Protein AF-A0A3D2D5P1-F1 (afdb_monomer_lite)

Structure (mmCIF, N/CA/C/O backbone):
data_AF-A0A3D2D5P1-F1
#
_entry.id   AF-A0A3D2D5P1-F1
#
loop_
_atom_site.group_PDB
_atom_site.id
_atom_site.type_symbol
_atom_site.label_atom_id
_atom_site.label_alt_id
_atom_site.label_comp_id
_atom_site.label_asym_id
_atom_site.label_entity_id
_atom_site.label_seq_id
_atom_site.pdbx_PDB_ins_code
_atom_site.Cartn_x
_atom_site.Cartn_y
_atom_site.Cartn_z
_atom_site.occupancy
_atom_site.B_iso_or_equiv
_atom_site.auth_seq_id
_atom_site.auth_comp_id
_atom_site.auth_asym_id
_atom_site.auth_atom_id
_atom_site.pdbx_PDB_model_num
ATOM 1 N N . MET A 1 1 ? 39.508 -4.235 -35.852 1.00 52.03 1 MET A N 1
ATOM 2 C CA . MET A 1 1 ? 39.011 -5.220 -34.863 1.00 52.03 1 MET A CA 1
ATOM 3 C C . MET A 1 1 ? 38.770 -4.586 -33.478 1.00 52.03 1 MET A C 1
ATOM 5 O O . MET A 1 1 ? 39.157 -5.159 -32.472 1.00 52.03 1 MET A O 1
ATOM 9 N N . GLY A 1 2 ? 38.170 -3.384 -33.402 1.00 55.66 2 GLY A N 1
ATOM 10 C CA . GLY A 1 2 ? 38.110 -2.603 -32.146 1.00 55.66 2 GLY A CA 1
ATOM 11 C C . GLY A 1 2 ? 36.780 -1.908 -31.830 1.00 55.66 2 GLY A C 1
ATOM 12 O O . GLY A 1 2 ? 36.658 -1.334 -30.755 1.00 55.66 2 GLY A O 1
ATOM 13 N N . LYS A 1 3 ? 35.783 -1.962 -32.726 1.00 51.25 3 LYS A N 1
ATOM 14 C CA . LYS A 1 3 ? 34.475 -1.311 -32.514 1.00 51.25 3 LYS A CA 1
ATOM 15 C C . LYS A 1 3 ? 33.443 -2.251 -31.872 1.00 51.25 3 LYS A C 1
ATOM 17 O O . LYS A 1 3 ? 32.790 -1.859 -30.915 1.00 51.25 3 LYS A O 1
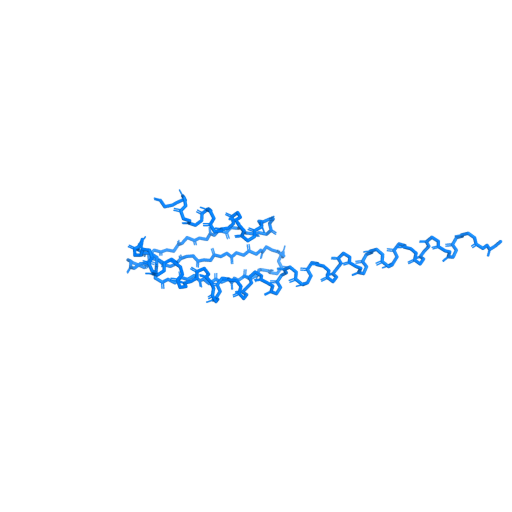ATOM 22 N N . GLU A 1 4 ? 33.405 -3.519 -32.280 1.00 51.34 4 GLU A N 1
ATOM 23 C CA . GLU A 1 4 ? 32.447 -4.518 -31.763 1.00 51.34 4 GLU A CA 1
ATOM 24 C C . GLU A 1 4 ? 32.639 -4.830 -30.268 1.00 51.34 4 GLU A C 1
ATOM 26 O O . GLU A 1 4 ? 31.676 -5.038 -29.533 1.00 51.34 4 GLU A O 1
ATOM 31 N N . LYS A 1 5 ? 33.885 -4.774 -29.772 1.00 52.34 5 LYS A N 1
ATOM 32 C CA . LYS A 1 5 ? 34.184 -5.008 -28.350 1.00 52.34 5 LYS A CA 1
ATOM 33 C C . LYS A 1 5 ? 33.723 -3.851 -27.449 1.00 52.34 5 LYS A C 1
ATOM 35 O O . LYS A 1 5 ? 33.412 -4.085 -26.288 1.00 52.34 5 LYS A O 1
ATOM 40 N N . GLN A 1 6 ? 33.659 -2.617 -27.962 1.00 48.97 6 GLN A N 1
ATOM 41 C CA . GLN A 1 6 ? 33.205 -1.449 -27.191 1.00 48.97 6 GLN A CA 1
ATOM 42 C C . GLN A 1 6 ? 31.675 -1.362 -27.099 1.00 48.97 6 GLN A C 1
ATOM 44 O O . GLN A 1 6 ? 31.155 -0.924 -26.070 1.00 48.97 6 GLN A O 1
ATOM 49 N N . GLU A 1 7 ? 30.947 -1.815 -28.123 1.00 54.31 7 GLU A N 1
ATOM 50 C CA . GLU A 1 7 ? 29.477 -1.828 -28.099 1.00 54.31 7 GLU A CA 1
ATOM 51 C C . GLU A 1 7 ? 28.919 -2.903 -27.160 1.00 54.31 7 GLU A C 1
ATOM 53 O O . GLU A 1 7 ? 28.023 -2.609 -26.367 1.00 54.31 7 GLU A O 1
ATOM 58 N N . GLY A 1 8 ? 29.527 -4.096 -27.127 1.00 51.28 8 GLY A N 1
ATOM 59 C CA . GLY A 1 8 ? 29.146 -5.157 -26.183 1.00 51.28 8 GLY A CA 1
ATOM 60 C C . GLY A 1 8 ? 29.335 -4.776 -24.706 1.00 51.28 8 GLY A C 1
ATOM 61 O O . GLY A 1 8 ? 28.552 -5.196 -23.854 1.00 51.28 8 GLY A O 1
ATOM 62 N N . ILE A 1 9 ? 30.327 -3.930 -24.397 1.00 56.19 9 ILE A N 1
ATOM 63 C CA . ILE A 1 9 ? 30.569 -3.414 -23.038 1.00 56.19 9 ILE A CA 1
ATOM 64 C C . ILE A 1 9 ? 29.549 -2.321 -22.679 1.00 56.19 9 ILE A C 1
ATOM 66 O O . ILE A 1 9 ? 29.011 -2.326 -21.572 1.00 56.19 9 ILE A O 1
ATOM 70 N N . LYS A 1 10 ? 29.221 -1.409 -23.608 1.00 54.16 10 LYS A N 1
ATOM 71 C CA . LYS A 1 10 ? 28.177 -0.386 -23.393 1.00 54.16 10 LYS A CA 1
ATOM 72 C C . LYS A 1 10 ? 26.798 -1.006 -23.143 1.00 54.16 10 LYS A C 1
ATOM 74 O O . LYS A 1 10 ? 26.077 -0.530 -22.268 1.00 54.16 10 LYS A O 1
ATOM 79 N N . MET A 1 11 ? 26.452 -2.074 -23.863 1.00 55.00 11 MET A N 1
ATOM 80 C CA . MET A 1 11 ? 25.162 -2.757 -23.721 1.00 55.00 11 MET A CA 1
ATOM 81 C C . MET A 1 11 ? 25.027 -3.451 -22.353 1.00 55.00 11 MET A C 1
ATOM 83 O O . MET A 1 11 ? 24.020 -3.265 -21.671 1.00 55.00 11 MET A O 1
ATOM 87 N N . GLN A 1 12 ? 26.081 -4.136 -21.890 1.00 50.78 12 GLN A N 1
ATOM 88 C CA . GLN A 1 12 ? 26.113 -4.767 -20.561 1.00 50.78 12 GLN A CA 1
ATOM 89 C C . GLN A 1 12 ? 26.060 -3.744 -19.417 1.00 50.78 12 GLN A C 1
ATOM 91 O O . GLN A 1 12 ? 25.341 -3.944 -18.437 1.00 50.78 12 GLN A O 1
ATOM 96 N N . VAL A 1 13 ? 26.771 -2.618 -19.535 1.00 58.38 13 VAL A N 1
ATOM 97 C CA . VAL A 1 13 ? 26.765 -1.562 -18.507 1.00 58.38 13 VAL A CA 1
ATOM 98 C C . VAL A 1 13 ? 25.386 -0.905 -18.383 1.00 58.38 13 VAL A C 1
ATOM 100 O O . VAL A 1 13 ? 24.957 -0.613 -17.265 1.00 58.38 13 VAL A O 1
ATOM 103 N N . ASN A 1 14 ? 24.660 -0.712 -19.487 1.00 58.81 14 ASN A N 1
ATOM 104 C CA . ASN A 1 14 ? 23.310 -0.144 -19.451 1.00 58.81 14 ASN A CA 1
ATOM 105 C C . ASN A 1 14 ? 22.295 -1.109 -18.822 1.00 58.81 14 ASN A C 1
ATOM 107 O O . ASN A 1 14 ? 21.598 -0.712 -17.889 1.00 58.81 14 ASN A O 1
ATOM 111 N N . GLN A 1 15 ? 22.300 -2.387 -19.219 1.00 56.94 15 GLN A N 1
ATOM 112 C CA . GLN A 1 15 ? 21.441 -3.415 -18.611 1.00 56.94 15 GLN A CA 1
ATOM 113 C C . GLN A 1 15 ? 21.695 -3.565 -17.103 1.00 56.94 15 GLN A C 1
ATOM 115 O O . GLN A 1 15 ? 20.764 -3.719 -16.308 1.00 56.94 15 GLN A O 1
ATOM 120 N N . THR A 1 16 ? 22.960 -3.462 -16.691 1.00 56.81 16 THR A N 1
ATOM 121 C CA . THR A 1 16 ? 23.353 -3.540 -15.281 1.00 56.81 16 THR A CA 1
ATOM 122 C C . THR A 1 16 ? 22.845 -2.322 -14.503 1.00 56.81 16 THR A C 1
ATOM 124 O O . THR A 1 16 ? 22.204 -2.480 -13.465 1.00 56.81 16 THR A O 1
ATOM 127 N N . LYS A 1 17 ? 23.025 -1.100 -15.024 1.00 55.53 17 LYS A N 1
ATOM 128 C CA . LYS A 1 17 ? 22.517 0.138 -14.400 1.00 55.53 17 LYS A CA 1
ATOM 129 C C . LYS A 1 17 ? 20.994 0.161 -14.284 1.00 55.53 17 LYS A C 1
ATOM 131 O O . LYS A 1 17 ? 20.471 0.547 -13.238 1.00 55.53 17 LYS A O 1
ATOM 136 N N . GLU A 1 18 ? 20.282 -0.284 -15.316 1.00 57.09 18 GLU A N 1
ATOM 137 C CA . GLU A 1 18 ? 18.824 -0.400 -15.277 1.00 57.09 18 GLU A CA 1
ATOM 138 C C . GLU A 1 18 ? 18.376 -1.395 -14.204 1.00 57.09 18 GLU A C 1
ATOM 140 O O . GLU A 1 18 ? 17.480 -1.078 -13.421 1.00 57.09 18 GLU A O 1
ATOM 145 N N . THR A 1 19 ? 19.058 -2.536 -14.085 1.00 54.75 19 THR A N 1
ATOM 146 C CA . THR A 1 19 ? 18.775 -3.558 -13.066 1.00 54.75 19 THR A CA 1
ATOM 147 C C . THR A 1 19 ? 18.999 -3.032 -11.648 1.00 54.75 19 THR A C 1
ATOM 149 O O . THR A 1 19 ? 18.095 -3.144 -10.819 1.00 54.75 19 THR A O 1
ATOM 152 N N . PHE A 1 20 ? 20.131 -2.375 -11.369 1.00 56.84 20 PHE A N 1
ATOM 153 C CA . PHE A 1 20 ? 20.388 -1.750 -10.063 1.00 56.84 20 PHE A CA 1
ATOM 154 C C . PHE A 1 20 ? 19.391 -0.631 -9.745 1.00 56.84 20 PHE A C 1
ATOM 156 O O . PHE A 1 20 ? 18.895 -0.557 -8.623 1.00 56.84 20 PHE A O 1
ATOM 163 N N . SER A 1 21 ? 19.022 0.196 -10.729 1.00 58.22 21 SER A N 1
ATOM 164 C CA . SER A 1 21 ? 17.999 1.233 -10.538 1.00 58.22 21 SER A CA 1
ATOM 165 C C . SER A 1 21 ? 16.621 0.637 -10.219 1.00 58.22 21 SER A C 1
ATOM 167 O O . SER A 1 21 ? 15.884 1.174 -9.391 1.00 58.22 21 SER A O 1
ATOM 169 N N . ARG A 1 22 ? 16.284 -0.508 -10.829 1.00 55.69 22 ARG A N 1
ATOM 170 C CA . ARG A 1 22 ? 15.049 -1.253 -10.562 1.00 55.69 22 ARG A CA 1
ATOM 171 C C . ARG A 1 22 ? 15.065 -1.849 -9.164 1.00 55.69 22 ARG A C 1
ATOM 173 O O . ARG A 1 22 ? 14.064 -1.746 -8.469 1.00 55.69 22 ARG A O 1
ATOM 180 N N . LEU A 1 23 ? 16.180 -2.447 -8.747 1.00 52.44 23 LEU A N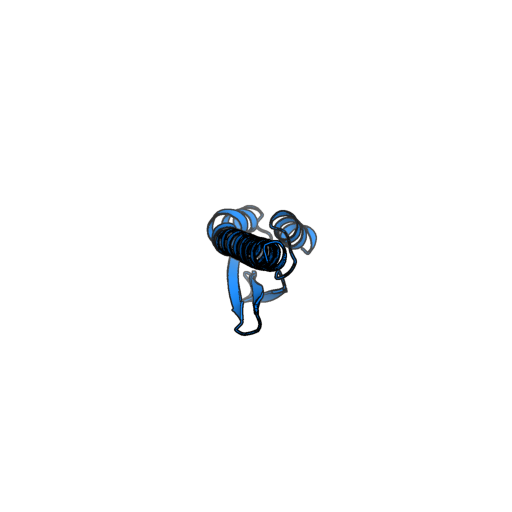 1
ATOM 181 C CA . LEU A 1 23 ? 16.346 -3.014 -7.406 1.00 52.44 23 LEU A CA 1
ATOM 182 C C . LEU A 1 23 ? 16.262 -1.928 -6.325 1.00 52.44 23 LEU A C 1
ATOM 184 O O . LEU A 1 23 ? 15.480 -2.073 -5.390 1.00 52.44 23 LEU A O 1
ATOM 188 N N . ALA A 1 24 ? 16.932 -0.790 -6.524 1.00 53.47 24 ALA A N 1
ATOM 189 C CA . ALA A 1 24 ? 16.848 0.353 -5.618 1.00 53.47 24 ALA A CA 1
ATOM 190 C C . ALA A 1 24 ? 15.424 0.938 -5.538 1.00 53.47 24 ALA A C 1
ATOM 192 O O . ALA A 1 24 ? 14.949 1.270 -4.455 1.00 53.47 24 ALA A O 1
ATOM 193 N N . LYS A 1 25 ? 14.690 1.035 -6.658 1.00 57.56 25 LYS A N 1
ATOM 194 C CA . LYS A 1 25 ? 13.268 1.439 -6.641 1.00 57.56 25 LYS A CA 1
ATOM 195 C C . LYS A 1 25 ? 12.373 0.425 -5.914 1.00 57.56 25 LYS A C 1
ATOM 197 O O . LYS A 1 25 ? 11.435 0.834 -5.238 1.00 57.56 25 LYS A O 1
ATOM 202 N N . ARG A 1 26 ? 12.664 -0.874 -6.034 1.00 57.97 26 ARG A N 1
ATOM 203 C CA . ARG A 1 26 ? 11.893 -1.967 -5.413 1.00 57.97 26 ARG A CA 1
ATOM 204 C C . ARG A 1 26 ? 12.057 -2.010 -3.895 1.00 57.97 26 ARG A C 1
ATOM 206 O O . ARG A 1 26 ? 11.055 -2.067 -3.189 1.00 57.97 26 ARG A O 1
ATOM 213 N N . GLU A 1 27 ? 13.286 -1.915 -3.383 1.00 60.00 27 GLU A N 1
ATOM 214 C CA . GLU A 1 27 ? 13.517 -1.835 -1.929 1.00 60.00 27 GLU A CA 1
ATOM 215 C C . GLU A 1 27 ? 12.867 -0.589 -1.316 1.00 60.00 27 GLU A C 1
ATOM 217 O O . GLU A 1 27 ? 12.329 -0.645 -0.209 1.00 60.00 27 GLU A O 1
ATOM 222 N N . ASN A 1 28 ? 12.808 0.509 -2.076 1.00 76.69 28 ASN A N 1
ATOM 223 C CA . ASN A 1 28 ? 12.108 1.713 -1.647 1.00 76.69 28 ASN A CA 1
ATOM 224 C C . ASN A 1 28 ? 10.595 1.514 -1.500 1.00 76.69 28 ASN A C 1
ATOM 226 O O . ASN A 1 28 ? 10.030 2.077 -0.574 1.00 76.69 28 ASN A O 1
ATOM 230 N N . LYS A 1 29 ? 9.921 0.720 -2.345 1.00 81.88 29 LYS A N 1
ATOM 231 C CA . LYS A 1 29 ? 8.453 0.559 -2.276 1.00 81.88 29 LYS A CA 1
ATOM 232 C C . LYS A 1 29 ? 7.991 -0.178 -1.027 1.00 81.88 29 LYS A C 1
ATOM 234 O O . LYS A 1 29 ? 7.108 0.315 -0.331 1.00 81.88 29 LYS A O 1
ATOM 239 N N . LYS A 1 30 ? 8.602 -1.322 -0.707 1.00 86.75 30 LYS A N 1
ATOM 240 C CA . LYS A 1 30 ? 8.255 -2.063 0.515 1.00 86.75 30 LYS A CA 1
ATOM 241 C C . LYS A 1 30 ? 8.472 -1.196 1.755 1.00 86.75 30 LYS A C 1
ATOM 243 O O . LYS A 1 30 ? 7.564 -1.027 2.565 1.00 86.75 30 LYS A O 1
ATOM 248 N N . LEU A 1 31 ? 9.659 -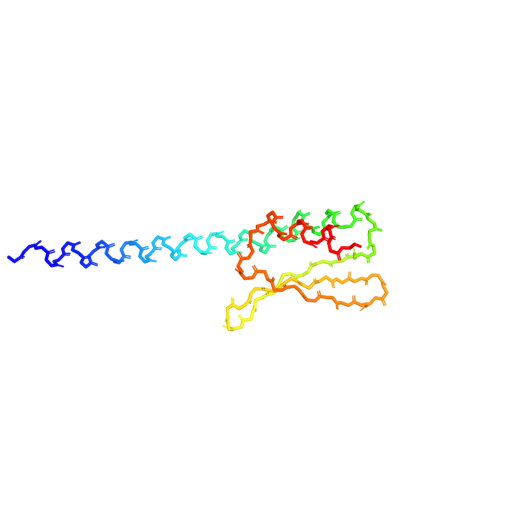0.598 1.855 1.00 87.81 31 LEU A N 1
ATOM 249 C CA . LEU A 1 31 ? 10.021 0.260 2.978 1.00 87.81 31 LEU A CA 1
ATOM 250 C C . LEU A 1 31 ? 9.129 1.507 3.045 1.00 87.81 31 LEU A C 1
ATOM 252 O O . LEU A 1 31 ? 8.773 1.947 4.136 1.00 87.81 31 LEU A O 1
ATOM 256 N N . PHE A 1 32 ? 8.724 2.042 1.893 1.00 87.50 32 PHE A N 1
ATOM 257 C CA . PHE A 1 32 ? 7.778 3.144 1.805 1.00 87.50 32 PHE A CA 1
ATOM 258 C C . PHE A 1 32 ? 6.415 2.778 2.395 1.00 87.50 32 PHE A C 1
ATOM 260 O O . PHE A 1 32 ? 5.881 3.518 3.223 1.00 87.50 32 PHE A O 1
ATOM 267 N N . VAL A 1 33 ? 5.872 1.623 2.004 1.00 89.12 33 VAL A N 1
ATOM 268 C CA . VAL A 1 33 ? 4.575 1.150 2.497 1.00 89.12 33 VAL A CA 1
ATOM 269 C C . VAL A 1 33 ? 4.613 0.962 4.013 1.00 89.12 33 VAL A C 1
ATOM 271 O O . VAL A 1 33 ? 3.748 1.474 4.721 1.00 89.12 33 VAL A O 1
ATOM 274 N N . GLU A 1 34 ? 5.647 0.292 4.521 1.00 88.62 34 GLU A N 1
ATOM 275 C CA . GLU A 1 34 ? 5.763 -0.034 5.945 1.00 88.62 34 GLU A CA 1
ATOM 276 C C . GLU A 1 34 ? 6.044 1.195 6.822 1.00 88.62 34 GLU A C 1
ATOM 278 O O . GLU A 1 34 ? 5.439 1.333 7.886 1.00 88.62 34 GLU A O 1
ATOM 283 N N . LYS A 1 35 ? 6.946 2.093 6.398 1.00 87.38 35 LYS A N 1
ATOM 284 C CA . LYS A 1 35 ? 7.399 3.222 7.231 1.00 87.38 35 LYS A CA 1
ATOM 285 C C . LYS A 1 35 ? 6.620 4.517 7.038 1.00 87.38 35 LYS A C 1
ATOM 287 O O . LYS A 1 35 ? 6.639 5.343 7.945 1.00 87.38 35 LYS A O 1
ATOM 292 N N . TYR A 1 36 ? 5.976 4.718 5.889 1.00 87.81 36 TYR A N 1
ATOM 293 C CA . TYR A 1 36 ? 5.332 5.993 5.559 1.00 87.81 36 TYR A CA 1
ATOM 294 C C . TYR A 1 36 ? 3.850 5.832 5.228 1.00 87.81 36 TYR A C 1
ATOM 296 O O . TYR A 1 36 ? 3.027 6.516 5.831 1.00 87.81 36 TYR A O 1
ATOM 304 N N . LEU A 1 37 ? 3.483 4.917 4.324 1.00 87.12 37 LEU A N 1
ATOM 305 C CA . LEU A 1 37 ? 2.083 4.775 3.910 1.00 87.12 37 LEU A CA 1
ATOM 306 C C . LEU A 1 37 ? 1.201 4.270 5.056 1.00 87.12 37 LEU A C 1
ATOM 308 O O . LEU A 1 37 ? 0.161 4.859 5.322 1.00 87.12 37 LEU A O 1
ATOM 312 N N . LYS A 1 38 ? 1.632 3.216 5.760 1.00 88.81 38 LYS A N 1
ATOM 313 C CA . LYS A 1 38 ? 0.900 2.629 6.889 1.00 88.81 38 LYS A CA 1
ATOM 314 C C . LYS A 1 38 ? 0.590 3.627 8.021 1.00 88.81 38 LYS A C 1
ATOM 316 O O . LYS A 1 38 ? -0.565 3.688 8.438 1.00 88.81 38 LYS A O 1
ATOM 321 N N . PRO A 1 39 ? 1.549 4.410 8.549 1.00 88.06 39 PRO A N 1
ATOM 322 C CA . PRO A 1 39 ? 1.211 5.413 9.556 1.00 88.06 39 PRO A CA 1
ATOM 323 C C . PRO A 1 39 ? 0.332 6.538 8.994 1.00 88.06 39 PRO A C 1
ATOM 325 O O . PRO A 1 39 ? -0.528 7.030 9.715 1.00 88.06 39 PRO A O 1
ATOM 328 N N . LEU A 1 40 ? 0.492 6.913 7.719 1.00 86.88 40 LEU A N 1
ATOM 329 C CA . LEU A 1 40 ? -0.325 7.956 7.093 1.00 86.88 40 LEU A CA 1
ATOM 330 C C . LEU A 1 40 ? -1.803 7.555 6.999 1.00 86.88 40 LEU A C 1
ATOM 332 O O . LEU A 1 40 ? -2.661 8.316 7.431 1.00 86.88 40 LEU A O 1
ATOM 336 N N . ILE A 1 41 ? -2.104 6.360 6.485 1.00 85.75 41 ILE A N 1
ATOM 337 C CA . ILE A 1 41 ? -3.491 5.867 6.392 1.00 85.75 41 ILE A CA 1
ATOM 338 C C . ILE A 1 41 ? -4.128 5.696 7.774 1.00 85.75 41 ILE A C 1
ATOM 340 O O . ILE A 1 41 ? -5.296 6.023 7.946 1.00 85.75 41 ILE A O 1
ATOM 344 N N . CYS A 1 42 ? -3.345 5.264 8.770 1.00 83.62 42 CYS A N 1
ATOM 345 C CA . CYS A 1 42 ? -3.818 5.131 10.144 1.00 83.62 42 CYS A CA 1
ATOM 346 C C . CYS A 1 42 ? -4.128 6.497 10.774 1.00 83.62 42 CYS A C 1
ATOM 348 O O . CYS A 1 42 ? -5.090 6.620 11.522 1.00 83.62 42 CYS A O 1
ATOM 350 N N . ALA A 1 43 ? -3.329 7.526 10.474 1.00 85.50 43 ALA A N 1
ATOM 351 C CA . ALA A 1 43 ? -3.543 8.882 10.979 1.00 85.50 43 ALA A CA 1
ATOM 352 C C . ALA A 1 43 ? -4.750 9.582 10.337 1.00 85.50 43 ALA A C 1
ATOM 354 O O . ALA A 1 43 ? -5.339 10.466 10.952 1.00 85.50 43 ALA A O 1
ATOM 355 N N . LEU A 1 44 ? -5.105 9.209 9.106 1.00 82.19 44 LEU A N 1
ATOM 356 C CA . LEU A 1 44 ? -6.257 9.761 8.393 1.00 82.19 44 LEU A CA 1
ATOM 357 C C . LEU A 1 44 ? -7.601 9.175 8.871 1.00 82.19 44 LEU A C 1
ATOM 359 O O . LEU A 1 44 ? -8.636 9.727 8.519 1.00 82.19 44 LEU A O 1
ATOM 363 N N . ASP A 1 45 ? -7.588 8.086 9.652 1.00 78.94 45 ASP A N 1
ATOM 364 C CA . ASP A 1 45 ? -8.776 7.399 10.196 1.00 78.94 45 ASP A CA 1
ATOM 365 C C . ASP A 1 45 ? -9.842 7.035 9.141 1.00 78.94 45 ASP A C 1
ATOM 367 O O . ASP A 1 45 ? -11.047 7.027 9.371 1.00 78.94 45 ASP A O 1
ATOM 371 N N . ILE A 1 46 ? -9.384 6.702 7.937 1.00 78.25 46 ILE A N 1
ATOM 372 C CA . ILE A 1 46 ? -10.217 6.399 6.759 1.00 78.25 46 ILE A CA 1
ATOM 373 C C . ILE A 1 46 ? -10.701 4.939 6.711 1.00 78.25 46 ILE A C 1
ATOM 375 O O . ILE A 1 46 ? -10.976 4.395 5.644 1.00 78.25 46 ILE A O 1
ATOM 379 N N . GLY A 1 47 ? -10.742 4.259 7.858 1.00 82.88 47 GLY A N 1
ATOM 380 C CA . GLY A 1 47 ? -11.146 2.855 7.966 1.00 82.88 47 GLY A CA 1
ATOM 381 C C . GLY A 1 47 ? -10.092 1.829 7.534 1.00 82.88 47 GLY A C 1
ATOM 382 O O . GLY A 1 47 ? -10.291 0.644 7.779 1.00 82.88 47 GLY A O 1
ATOM 383 N N . VAL A 1 48 ? -8.955 2.238 6.955 1.00 86.75 48 VAL A N 1
ATOM 384 C CA . VAL A 1 48 ? -7.830 1.333 6.656 1.00 86.75 48 VAL A CA 1
ATOM 385 C C . VAL A 1 48 ? -6.894 1.242 7.861 1.00 86.75 48 VAL A C 1
ATOM 387 O O . VAL A 1 48 ? -6.261 2.222 8.247 1.00 86.75 48 VAL A O 1
ATOM 390 N N . ILE A 1 49 ? -6.759 0.045 8.432 1.00 88.44 49 ILE A N 1
ATOM 391 C CA . ILE A 1 49 ? -5.971 -0.201 9.651 1.00 88.44 49 ILE A CA 1
ATOM 392 C C . ILE A 1 49 ? -4.567 -0.738 9.363 1.00 88.44 49 ILE A C 1
ATOM 394 O O . ILE A 1 49 ? -3.685 -0.703 10.225 1.00 88.44 49 ILE A O 1
ATOM 398 N N . ASN A 1 50 ? -4.335 -1.271 8.161 1.00 89.69 50 ASN A N 1
ATOM 399 C CA . ASN A 1 50 ? -3.036 -1.811 7.785 1.00 89.69 50 ASN A CA 1
ATOM 400 C C . ASN A 1 50 ? -2.831 -1.800 6.265 1.00 89.69 50 ASN A C 1
ATOM 402 O O . ASN A 1 50 ? -3.782 -1.894 5.492 1.00 89.69 50 ASN A O 1
ATOM 406 N N . ALA A 1 51 ? -1.567 -1.745 5.851 1.00 90.12 51 ALA A N 1
ATOM 407 C CA . ALA A 1 51 ? -1.151 -1.925 4.468 1.00 90.12 51 ALA A CA 1
ATOM 408 C C . ALA A 1 51 ? 0.030 -2.894 4.415 1.00 90.12 51 ALA A C 1
ATOM 410 O O . ALA A 1 51 ? 0.971 -2.782 5.206 1.00 90.12 51 ALA A O 1
ATOM 411 N N . VAL A 1 52 ? -0.021 -3.843 3.484 1.00 91.00 52 VAL A N 1
ATOM 412 C CA . VAL A 1 52 ? 1.003 -4.875 3.310 1.00 91.00 52 VAL A CA 1
ATOM 413 C C . VAL A 1 52 ? 1.479 -4.862 1.870 1.00 91.00 52 VAL A C 1
ATOM 415 O O . VAL A 1 52 ? 0.687 -4.999 0.944 1.00 91.00 52 VAL A O 1
ATOM 418 N N . TYR A 1 53 ? 2.786 -4.722 1.681 1.00 91.25 53 TYR A N 1
ATOM 419 C CA . TYR A 1 53 ? 3.410 -4.902 0.378 1.00 91.25 53 TYR A CA 1
ATOM 420 C C . TYR A 1 53 ? 3.774 -6.376 0.179 1.00 91.25 53 TYR A C 1
ATOM 422 O O . TYR A 1 53 ? 4.458 -6.973 1.016 1.00 91.25 53 TYR A O 1
ATOM 430 N N . ARG A 1 54 ? 3.374 -6.945 -0.957 1.00 89.81 54 ARG A N 1
ATOM 431 C CA . ARG A 1 54 ? 3.766 -8.284 -1.397 1.00 89.81 54 ARG A CA 1
ATOM 432 C C . ARG A 1 54 ? 4.192 -8.265 -2.856 1.00 89.81 54 ARG A C 1
ATOM 434 O O . ARG A 1 54 ? 3.746 -7.442 -3.649 1.00 89.81 54 ARG A O 1
ATOM 441 N N . LYS A 1 55 ? 5.057 -9.206 -3.207 1.00 85.31 55 LYS A N 1
ATOM 442 C CA . LYS A 1 55 ? 5.504 -9.416 -4.577 1.00 85.31 55 LYS A CA 1
ATOM 443 C C . LYS A 1 55 ? 5.151 -10.836 -4.987 1.00 85.31 55 LYS A C 1
ATOM 445 O O . LYS A 1 55 ? 5.360 -11.760 -4.206 1.00 85.31 55 LYS A O 1
ATOM 450 N N . THR A 1 56 ? 4.615 -10.980 -6.188 1.00 82.81 56 THR A N 1
ATOM 451 C CA . THR A 1 56 ? 4.332 -12.282 -6.798 1.00 82.81 56 THR A CA 1
ATOM 452 C C . THR A 1 56 ? 5.521 -12.748 -7.637 1.00 82.81 56 THR A C 1
ATOM 454 O O . THR A 1 56 ? 6.381 -11.945 -8.030 1.00 82.81 56 THR A O 1
ATOM 457 N N . ASP A 1 57 ? 5.574 -14.048 -7.915 1.00 77.31 57 ASP A N 1
ATOM 458 C CA . ASP A 1 57 ? 6.634 -14.651 -8.726 1.00 77.31 57 ASP A CA 1
ATOM 459 C C . ASP A 1 57 ? 6.665 -14.066 -10.152 1.00 77.31 57 ASP A C 1
ATOM 461 O O . ASP A 1 57 ? 7.745 -13.792 -10.681 1.00 77.31 57 ASP A O 1
ATOM 465 N N . ASP A 1 58 ? 5.494 -13.699 -10.688 1.00 75.75 58 ASP A N 1
ATOM 466 C CA . ASP A 1 58 ? 5.282 -13.078 -12.008 1.00 75.75 58 ASP A CA 1
ATOM 467 C C . ASP A 1 58 ? 5.751 -11.616 -12.118 1.00 75.75 58 ASP A C 1
ATOM 469 O O . ASP A 1 58 ? 5.477 -10.925 -13.094 1.00 75.75 58 ASP A O 1
ATOM 473 N N . HIS A 1 59 ? 6.500 -11.132 -11.126 1.00 73.75 59 HIS A N 1
ATOM 474 C CA . HIS A 1 59 ? 6.999 -9.759 -11.019 1.00 73.75 59 HIS A CA 1
ATOM 475 C C . HIS A 1 59 ? 5.950 -8.689 -10.705 1.00 73.75 59 HIS A C 1
ATOM 477 O O . HIS A 1 59 ? 6.337 -7.519 -10.632 1.00 73.75 59 HIS A O 1
ATOM 483 N N . ASN A 1 60 ? 4.696 -9.056 -10.423 1.00 84.38 60 ASN A N 1
ATOM 484 C CA . ASN A 1 60 ? 3.709 -8.075 -9.980 1.00 84.38 60 ASN A CA 1
ATOM 485 C C . ASN A 1 60 ? 3.989 -7.658 -8.535 1.00 84.38 60 ASN A C 1
ATOM 487 O O . ASN A 1 60 ? 4.237 -8.494 -7.655 1.00 84.38 60 ASN A O 1
ATOM 491 N N . GLU A 1 61 ? 3.939 -6.354 -8.303 1.00 87.69 61 GLU A N 1
ATOM 492 C CA . GLU A 1 61 ? 4.019 -5.736 -6.987 1.00 87.69 61 GLU A CA 1
ATOM 493 C C . GLU A 1 61 ? 2.601 -5.370 -6.555 1.00 87.69 61 GLU A C 1
ATOM 495 O O . GLU A 1 61 ? 1.909 -4.649 -7.268 1.00 87.69 61 GLU A O 1
ATOM 500 N N . ILE A 1 62 ? 2.163 -5.862 -5.399 1.00 90.00 62 ILE A N 1
ATOM 501 C CA . ILE A 1 62 ? 0.801 -5.667 -4.903 1.00 90.00 62 ILE A CA 1
ATOM 502 C C . ILE A 1 62 ? 0.866 -5.040 -3.514 1.00 90.00 62 ILE A C 1
ATOM 504 O O . ILE A 1 62 ? 1.630 -5.483 -2.652 1.00 90.00 62 ILE A O 1
ATOM 508 N N . VAL A 1 63 ? 0.038 -4.028 -3.281 1.00 90.38 63 VAL A N 1
ATOM 509 C CA . VAL A 1 63 ? -0.235 -3.503 -1.943 1.00 90.38 63 VAL A CA 1
ATOM 510 C C . VAL A 1 63 ? -1.643 -3.907 -1.543 1.00 90.38 63 VAL A C 1
ATOM 512 O O . VAL A 1 63 ? -2.611 -3.526 -2.194 1.00 90.38 63 VAL A O 1
ATOM 515 N N . THR A 1 64 ? -1.749 -4.669 -0.461 1.00 92.62 64 THR A N 1
ATOM 516 C CA . THR A 1 64 ? -3.022 -5.064 0.137 1.00 92.62 64 THR A CA 1
ATOM 517 C C . THR A 1 64 ? -3.366 -4.096 1.261 1.00 92.62 64 THR A C 1
ATOM 519 O O . THR A 1 64 ? -2.613 -3.969 2.230 1.00 92.62 64 THR A O 1
ATOM 522 N N . LEU A 1 65 ? -4.499 -3.414 1.134 1.00 91.31 65 LEU A N 1
ATOM 523 C CA . LEU A 1 65 ? -5.090 -2.574 2.172 1.00 91.31 65 LEU A CA 1
ATOM 524 C C . LEU A 1 65 ? -6.069 -3.415 2.989 1.00 91.31 65 LEU A C 1
ATOM 526 O O . LEU A 1 65 ? -6.876 -4.143 2.414 1.00 91.31 65 LEU A O 1
ATOM 530 N N . ILE A 1 66 ? -6.000 -3.309 4.313 1.00 91.56 66 ILE A N 1
ATOM 531 C CA . ILE A 1 66 ? -6.858 -4.042 5.248 1.00 91.56 66 ILE A CA 1
ATOM 532 C C . ILE A 1 66 ? -7.716 -3.028 5.997 1.00 91.56 66 ILE A C 1
ATOM 534 O O . ILE A 1 66 ? -7.179 -2.154 6.685 1.00 91.56 66 ILE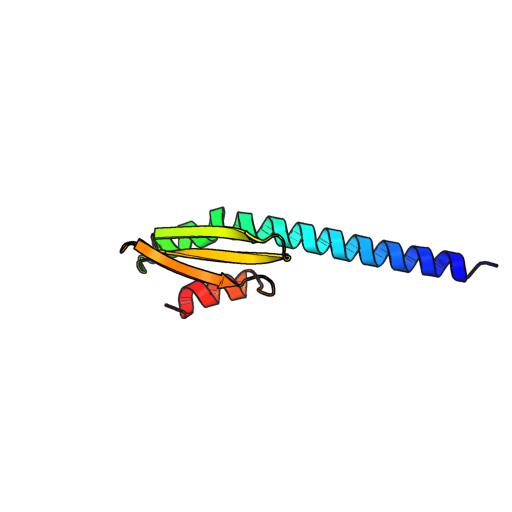 A O 1
ATOM 538 N N . TYR A 1 67 ? -9.030 -3.156 5.857 1.00 90.31 67 TYR A N 1
ATOM 539 C CA . TYR A 1 67 ? -10.019 -2.298 6.492 1.00 90.31 67 TYR A CA 1
ATOM 540 C C . TYR A 1 67 ? -10.401 -2.817 7.879 1.00 90.31 67 TYR A C 1
ATOM 542 O O . TYR A 1 67 ? -10.227 -3.994 8.200 1.00 90.31 67 TYR A O 1
ATOM 550 N N . SER A 1 68 ? -10.917 -1.921 8.715 1.00 89.12 68 SER A N 1
ATOM 551 C CA . SER A 1 68 ? -11.346 -2.216 10.082 1.00 89.12 68 SER A CA 1
ATOM 552 C C . SER A 1 68 ? -12.496 -3.223 10.158 1.00 89.12 68 SER A C 1
ATOM 554 O O . SER A 1 68 ? -12.589 -3.934 11.155 1.00 89.12 68 SER A O 1
ATOM 556 N N . ASP A 1 69 ? -13.333 -3.332 9.119 1.00 88.44 69 ASP A N 1
ATOM 557 C CA . ASP A 1 69 ? -14.409 -4.332 9.044 1.00 88.44 69 ASP A CA 1
ATOM 558 C C . ASP A 1 69 ? -13.913 -5.729 8.618 1.00 88.44 69 ASP A C 1
ATOM 560 O O . ASP A 1 69 ? -14.669 -6.697 8.650 1.00 88.44 69 ASP A O 1
ATOM 564 N N . GLY A 1 70 ? -12.632 -5.848 8.256 1.00 87.00 70 GLY A N 1
ATOM 565 C CA . GLY A 1 70 ? -12.028 -7.079 7.750 1.00 87.00 70 GLY A CA 1
ATOM 566 C C . GLY A 1 70 ? -12.028 -7.191 6.226 1.00 87.00 70 GLY A C 1
ATOM 567 O O . GLY A 1 70 ? -11.438 -8.138 5.701 1.00 87.00 70 GLY A O 1
ATOM 568 N N . TYR A 1 71 ? -12.618 -6.233 5.503 1.00 89.88 71 TYR A N 1
ATOM 569 C CA . TYR A 1 71 ? -12.499 -6.161 4.052 1.00 89.88 71 TYR A CA 1
ATOM 570 C C . TYR A 1 71 ? -11.056 -5.867 3.625 1.00 89.88 71 TYR A C 1
AT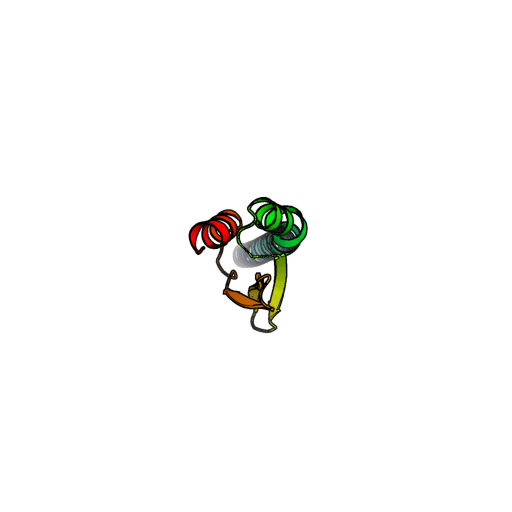OM 572 O O . TYR A 1 71 ? -10.305 -5.158 4.300 1.00 89.88 71 TYR A O 1
ATOM 580 N N . THR A 1 72 ? -10.651 -6.404 2.476 1.00 92.50 72 THR A N 1
ATOM 581 C CA . THR A 1 72 ? -9.309 -6.196 1.929 1.00 92.50 72 THR A CA 1
ATOM 582 C C . THR A 1 72 ? -9.370 -5.825 0.459 1.00 92.50 72 THR A C 1
ATOM 584 O O . THR A 1 72 ? -10.110 -6.447 -0.300 1.00 92.50 72 THR A O 1
ATOM 587 N N . ILE A 1 73 ? -8.541 -4.866 0.048 1.00 90.69 73 ILE A N 1
ATOM 588 C CA . ILE A 1 73 ? -8.382 -4.473 -1.357 1.00 90.69 73 ILE A CA 1
ATOM 589 C C . ILE A 1 73 ? -6.935 -4.684 -1.773 1.00 90.69 73 ILE A C 1
ATOM 591 O O . ILE A 1 73 ? -6.019 -4.214 -1.101 1.00 90.69 73 ILE A O 1
ATOM 595 N N . ASP A 1 74 ? -6.743 -5.323 -2.920 1.00 91.25 74 ASP A N 1
ATOM 596 C CA . ASP A 1 74 ? -5.450 -5.427 -3.581 1.00 91.25 74 ASP A CA 1
ATOM 597 C C . ASP A 1 74 ? -5.290 -4.336 -4.637 1.00 91.25 74 ASP A C 1
ATOM 599 O O . ASP A 1 74 ? -6.153 -4.156 -5.497 1.00 91.25 74 ASP A O 1
ATOM 603 N N . LYS A 1 75 ? -4.159 -3.632 -4.595 1.00 87.94 75 LYS A N 1
ATOM 604 C CA . LYS A 1 75 ? -3.745 -2.683 -5.629 1.00 87.94 75 LYS A CA 1
ATOM 605 C C . LYS A 1 75 ? -2.482 -3.174 -6.316 1.00 87.94 75 LYS A C 1
ATOM 607 O O . LYS A 1 75 ? -1.479 -3.411 -5.642 1.00 87.94 75 LYS A O 1
ATOM 612 N N . ASP A 1 76 ? -2.528 -3.305 -7.640 1.00 88.75 76 ASP A N 1
ATOM 613 C CA . ASP A 1 76 ? -1.318 -3.479 -8.445 1.00 88.75 76 ASP A CA 1
ATOM 614 C C . ASP A 1 76 ? -0.547 -2.160 -8.444 1.00 88.75 76 ASP A C 1
ATOM 616 O O . ASP A 1 76 ? -1.106 -1.112 -8.747 1.00 88.75 76 ASP A O 1
ATOM 620 N N . VAL A 1 77 ? 0.724 -2.218 -8.058 1.00 86.38 77 VAL A N 1
ATOM 621 C CA . VAL A 1 77 ? 1.613 -1.055 -7.971 1.00 86.38 77 VAL A CA 1
ATOM 622 C C . VAL A 1 77 ? 2.883 -1.267 -8.783 1.00 86.38 77 VAL A C 1
ATOM 624 O O . VAL A 1 77 ? 3.888 -0.589 -8.559 1.00 86.38 77 VAL A O 1
ATOM 627 N N . THR A 1 78 ? 2.883 -2.226 -9.708 1.00 86.12 78 THR A N 1
ATOM 628 C CA . THR A 1 78 ? 4.073 -2.665 -10.449 1.00 86.12 78 THR A CA 1
ATOM 629 C C . THR A 1 78 ? 4.682 -1.513 -11.243 1.00 86.12 78 THR A C 1
ATOM 631 O O . THR A 1 78 ? 5.890 -1.265 -11.188 1.00 86.12 78 THR A O 1
ATOM 634 N N . ALA A 1 79 ? 3.836 -0.752 -11.935 1.00 82.81 79 ALA A N 1
ATOM 635 C CA . ALA A 1 79 ? 4.246 0.416 -12.710 1.00 82.81 79 ALA A CA 1
ATOM 636 C C . ALA A 1 79 ? 4.218 1.724 -11.902 1.00 82.81 79 ALA A C 1
ATOM 638 O O . ALA A 1 79 ? 4.781 2.726 -12.346 1.00 82.81 79 ALA A O 1
ATOM 639 N N . ASP A 1 80 ? 3.610 1.721 -10.714 1.00 80.69 80 ASP A N 1
ATOM 640 C CA . ASP A 1 80 ? 3.368 2.948 -9.970 1.00 80.69 80 ASP A CA 1
ATOM 641 C C . ASP A 1 80 ? 4.622 3.554 -9.358 1.00 80.69 80 ASP A C 1
ATOM 643 O O . ASP A 1 80 ? 5.532 2.886 -8.849 1.00 80.69 80 ASP A O 1
ATOM 647 N N . SER A 1 81 ? 4.630 4.882 -9.379 1.00 82.25 81 SER A N 1
ATOM 648 C CA . SER A 1 81 ? 5.520 5.674 -8.541 1.00 82.25 81 SER A CA 1
ATOM 649 C C . SER A 1 81 ? 4.991 5.719 -7.104 1.00 82.25 81 SER A C 1
ATOM 651 O O . SER A 1 81 ? 3.805 5.511 -6.861 1.00 82.25 81 SER A O 1
ATOM 653 N N . LEU A 1 82 ? 5.858 6.030 -6.135 1.00 82.38 82 LEU A N 1
ATOM 654 C CA . LEU A 1 82 ? 5.446 6.148 -4.729 1.00 82.38 82 LEU A CA 1
ATOM 655 C C . LEU A 1 82 ? 4.365 7.216 -4.534 1.00 82.38 82 LEU A C 1
ATOM 657 O O . LEU A 1 82 ? 3.422 7.005 -3.782 1.00 82.38 82 LEU A O 1
ATOM 661 N N . SER A 1 83 ? 4.480 8.341 -5.244 1.00 81.12 83 SER A N 1
ATOM 662 C CA . SER A 1 83 ? 3.480 9.404 -5.207 1.00 81.12 83 SER A CA 1
ATOM 663 C C . SER A 1 83 ? 2.152 8.949 -5.798 1.00 81.12 83 SER A C 1
ATOM 665 O O . SER A 1 83 ? 1.122 9.213 -5.189 1.00 81.12 83 SER A O 1
ATOM 667 N N . ALA A 1 84 ? 2.165 8.249 -6.938 1.00 82.31 84 ALA A N 1
ATOM 668 C CA . ALA A 1 84 ? 0.950 7.695 -7.533 1.00 82.31 84 ALA A CA 1
ATOM 669 C C . ALA A 1 84 ? 0.257 6.730 -6.564 1.00 82.31 84 ALA A C 1
ATOM 671 O O . ALA A 1 84 ? -0.916 6.925 -6.275 1.00 82.31 84 ALA A O 1
ATOM 672 N N . LEU A 1 85 ? 1.003 5.809 -5.945 1.00 83.25 85 LEU A N 1
ATOM 673 C CA . LEU A 1 85 ? 0.481 4.914 -4.911 1.00 83.25 85 LEU A CA 1
ATOM 674 C C . LEU A 1 85 ? -0.160 5.679 -3.741 1.00 83.25 85 LEU A C 1
ATOM 676 O O . LEU A 1 85 ? -1.271 5.363 -3.326 1.00 83.25 85 LEU A O 1
ATOM 680 N N . THR A 1 86 ? 0.512 6.699 -3.205 1.00 83.06 86 THR A N 1
ATOM 681 C CA . THR A 1 86 ? -0.042 7.510 -2.111 1.00 83.06 86 THR A CA 1
ATOM 682 C C . THR A 1 86 ? -1.310 8.240 -2.521 1.00 83.06 86 THR A C 1
ATOM 684 O O . THR A 1 86 ? -2.290 8.209 -1.782 1.00 83.06 86 THR A O 1
ATOM 687 N N . PHE A 1 87 ? -1.310 8.880 -3.692 1.00 83.69 87 PHE A N 1
ATOM 688 C CA . PHE A 1 87 ? -2.499 9.549 -4.204 1.00 83.69 87 PHE A CA 1
ATOM 689 C C . PHE A 1 87 ? -3.639 8.567 -4.381 1.00 83.69 87 PHE A C 1
ATOM 691 O O . PHE A 1 87 ? -4.738 8.854 -3.940 1.00 83.69 87 PHE A O 1
ATOM 698 N N . ASP A 1 88 ? -3.374 7.412 -4.967 1.00 81.12 88 ASP A N 1
ATOM 699 C CA . ASP A 1 88 ? -4.392 6.427 -5.281 1.00 81.1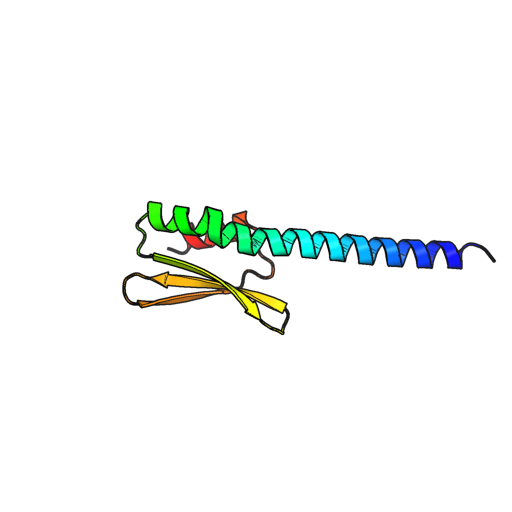2 88 ASP A CA 1
ATOM 700 C C . ASP A 1 88 ? -4.997 5.813 -4.009 1.00 81.12 88 ASP A C 1
ATOM 702 O O . ASP A 1 88 ? -6.189 5.525 -3.948 1.00 81.12 88 ASP A O 1
ATOM 706 N N . VAL A 1 89 ? -4.202 5.648 -2.950 1.00 77.50 89 VAL A N 1
ATOM 707 C CA . VAL A 1 89 ? -4.687 5.210 -1.631 1.00 77.50 89 VAL A CA 1
ATOM 708 C C . VAL A 1 89 ? -5.508 6.296 -0.936 1.00 77.50 89 VAL A C 1
ATOM 710 O O . VAL A 1 89 ? -6.513 5.963 -0.332 1.00 77.50 89 VAL A O 1
ATOM 713 N N . ILE A 1 90 ? -5.125 7.573 -1.031 1.00 79.38 90 ILE A N 1
ATOM 714 C CA . ILE A 1 90 ? -5.837 8.677 -0.357 1.00 79.38 90 ILE A CA 1
ATOM 715 C C . ILE A 1 90 ? -7.074 9.147 -1.145 1.00 79.38 90 ILE A C 1
ATOM 717 O O . ILE A 1 90 ? -8.048 9.575 -0.540 1.00 79.38 90 ILE A O 1
ATOM 721 N N . LYS A 1 91 ? -7.023 9.128 -2.484 1.00 74.81 91 LYS A N 1
ATOM 722 C CA . LYS A 1 91 ? -8.075 9.610 -3.404 1.00 74.81 91 LYS A CA 1
ATOM 723 C C . LYS A 1 91 ? -9.050 8.525 -3.848 1.00 74.81 91 LYS A C 1
ATOM 725 O O . LYS A 1 91 ? -10.133 8.867 -4.303 1.00 74.81 91 LYS A O 1
ATOM 730 N N . GLY A 1 92 ? -8.623 7.262 -3.833 1.00 62.44 92 GLY A N 1
ATOM 731 C CA . GLY A 1 92 ? -9.464 6.105 -4.157 1.00 62.44 92 GLY A CA 1
ATOM 732 C C . GLY A 1 92 ? -10.320 5.624 -2.982 1.00 62.44 92 GLY A C 1
ATOM 733 O O . GLY A 1 92 ? -10.940 4.568 -3.090 1.00 62.44 92 GLY A O 1
ATOM 734 N N . LEU A 1 93 ? -10.305 6.383 -1.885 1.00 55.16 93 LEU A N 1
ATOM 735 C CA . LEU A 1 93 ? -11.254 6.373 -0.775 1.00 55.16 93 LEU A CA 1
ATOM 736 C C . LEU A 1 93 ? -12.229 7.539 -0.958 1.00 55.16 93 LEU A C 1
ATOM 738 O O . LEU A 1 93 ? -13.409 7.364 -0.594 1.00 55.16 93 LEU A O 1
#

pLDDT: mean 76.08, std 14.67, range [48.97, 92.62]

Foldseek 3Di:
DPPVVVVVVVVVVVVVVVVVVLVVQVVCQQCCQVPPVQVVVVVVVPQFNHWHWDADPVRWIWIWTAGPVRDIDIDTCSVPDSVRVSCCVVVVD

Sequence (93 aa):
MGKEKQEGIKMQVNQTKETFSRLAKRENKKLFVEKYLKPLICALDIGVINAVYRKTDDHNEIVTLIYSDGYTIDKDVTADSLSALTFDVIKGL

Secondary structure (DSSP, 8-state):
--SHHHHHHHHHHHHHHHHHHHHHHHHHHHHHIIIIIHHHHHHTTSSEEEEEEEE-TTS-EEEEEEETTS-EEEEE-SS--HHHHHHHHHH--

Radius of gyration: 18.41 Å; chains: 1; bounding box: 53×24×46 Å